Protein AF-A0A5C7WD19-F1 (afdb_monomer_lite)

Foldseek 3Di:
DQLVVQLVVVPPPHADDLQSNLVSQLRCQLVVQLVVLVVVLVVVVVVPPDPDDSVVSNCCSNVVSNVVSNVSSNVRSVVSSVCCVVPVVVDPSRDDDPPPDDD

Secondary structure (DSSP, 8-state):
-HHHHHHHHHGGGSSPPHHHHHHHHHHHHHHHHHHHHHHHHHHHHHH---SS-HHHHHHHHHHHHHHHHHHHHHHHHHHHHHHHHH-GGG-GGG---------

Sequence (103 aa):
ATAVAVAHLFRRAGTLSIRQLGCVGFVAALVGTVCAAMGFVLEYAIGGGAQVSLTAVAAYMFGTHLLIGVGEGVITALTLTAVAKARPDLIYLLRTQRRTVPA

pLDDT: mean 90.51, std 11.38, range [53.25, 98.69]

Structure (mmCIF, N/CA/C/O backbone):
data_AF-A0A5C7WD19-F1
#
_entry.id   AF-A0A5C7WD19-F1
#
loop_
_atom_site.group_PDB
_atom_site.id
_atom_site.type_symbol
_atom_site.label_atom_id
_atom_site.label_alt_id
_atom_site.label_comp_id
_atom_site.label_asym_id
_atom_site.label_entity_id
_atom_site.label_seq_id
_atom_site.pdbx_PDB_ins_code
_atom_site.Cartn_x
_atom_site.Cartn_y
_atom_site.Cartn_z
_atom_site.occupancy
_atom_site.B_iso_or_equiv
_atom_site.auth_seq_id
_atom_site.auth_comp_id
_atom_site.auth_asym_id
_atom_site.auth_atom_id
_atom_site.pdbx_PDB_model_num
ATOM 1 N N . ALA A 1 1 ? 1.544 8.691 3.770 1.00 77.38 1 ALA A N 1
ATOM 2 C CA . ALA A 1 1 ? 0.648 9.590 3.008 1.00 77.38 1 ALA A CA 1
ATOM 3 C C . ALA A 1 1 ? -0.597 8.863 2.490 1.00 77.38 1 ALA A C 1
ATOM 5 O O . ALA A 1 1 ? -1.696 9.263 2.852 1.00 77.38 1 ALA A O 1
ATOM 6 N N . THR A 1 2 ? -0.455 7.765 1.735 1.00 85.88 2 THR A N 1
ATOM 7 C CA . THR A 1 2 ? -1.581 7.040 1.109 1.00 85.88 2 THR A CA 1
ATOM 8 C C . THR A 1 2 ? -2.662 6.596 2.094 1.00 85.88 2 THR A C 1
ATOM 10 O O . THR A 1 2 ? -3.829 6.901 1.885 1.00 85.88 2 THR A O 1
ATOM 13 N N . ALA A 1 3 ? -2.289 5.973 3.219 1.00 84.25 3 ALA A N 1
ATOM 14 C CA . ALA A 1 3 ? -3.253 5.568 4.249 1.00 84.25 3 ALA A CA 1
ATOM 15 C C . ALA A 1 3 ? -4.089 6.745 4.783 1.00 84.25 3 ALA A C 1
ATOM 17 O O . ALA A 1 3 ? -5.289 6.615 5.001 1.00 84.25 3 ALA A O 1
ATO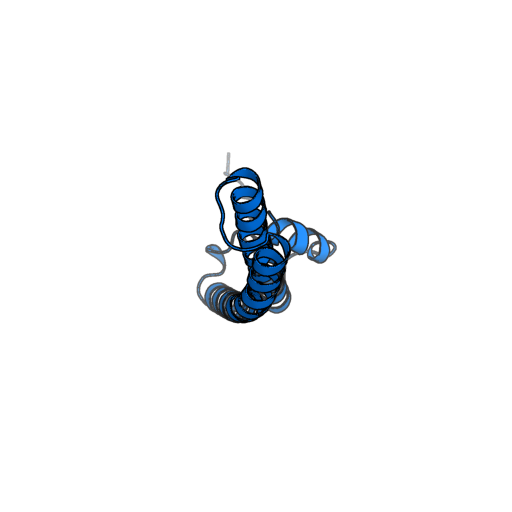M 18 N N . VAL A 1 4 ? -3.466 7.913 4.963 1.00 86.12 4 VAL A N 1
ATOM 19 C CA . VAL A 1 4 ? -4.142 9.126 5.441 1.00 86.12 4 VAL A CA 1
ATOM 20 C C . VAL A 1 4 ? -5.069 9.679 4.358 1.00 86.12 4 VAL A C 1
ATOM 22 O O . VAL A 1 4 ? -6.228 9.958 4.647 1.00 86.12 4 VAL A O 1
ATOM 25 N N . ALA A 1 5 ? -4.606 9.762 3.108 1.00 86.94 5 ALA A N 1
ATOM 26 C CA . ALA A 1 5 ? -5.418 10.207 1.975 1.00 86.94 5 ALA A CA 1
ATOM 27 C C . ALA A 1 5 ? -6.663 9.324 1.771 1.00 86.94 5 ALA A C 1
ATOM 29 O O . ALA A 1 5 ? -7.777 9.835 1.682 1.00 86.94 5 ALA A O 1
ATOM 30 N N . VAL A 1 6 ? -6.497 7.998 1.793 1.00 84.56 6 VAL A N 1
ATOM 31 C CA . VAL A 1 6 ? -7.610 7.041 1.693 1.00 84.56 6 VAL A CA 1
ATOM 32 C C . VAL A 1 6 ? -8.539 7.162 2.905 1.00 84.56 6 VAL A C 1
ATOM 34 O O . VAL A 1 6 ? -9.758 7.188 2.753 1.00 84.56 6 VAL A O 1
ATOM 37 N N . ALA A 1 7 ? -7.991 7.320 4.113 1.00 81.56 7 ALA A N 1
ATOM 38 C CA . ALA A 1 7 ? -8.795 7.555 5.308 1.00 81.56 7 ALA A CA 1
ATOM 39 C C . ALA A 1 7 ? -9.627 8.844 5.218 1.00 81.56 7 ALA A C 1
ATOM 41 O O . ALA A 1 7 ? -10.759 8.846 5.693 1.00 81.56 7 ALA A O 1
ATOM 42 N N . HIS A 1 8 ? -9.126 9.920 4.602 1.00 83.50 8 HIS A N 1
ATOM 43 C CA . HIS A 1 8 ? -9.902 11.151 4.401 1.00 83.50 8 HIS A CA 1
ATOM 44 C C . HIS A 1 8 ? -11.138 10.938 3.519 1.00 83.50 8 HIS A C 1
ATOM 46 O O . HIS A 1 8 ? -12.175 11.539 3.797 1.00 83.50 8 HIS A O 1
ATOM 52 N N . LEU A 1 9 ? -11.067 10.046 2.524 1.00 80.44 9 LEU A N 1
ATOM 53 C CA . LEU A 1 9 ? -12.226 9.679 1.701 1.00 80.44 9 LEU A CA 1
ATOM 54 C C . LEU A 1 9 ? -13.310 8.978 2.534 1.00 80.44 9 LEU A C 1
ATOM 56 O O . LEU A 1 9 ? -14.494 9.263 2.373 1.00 80.44 9 LEU A O 1
ATOM 60 N N . PHE A 1 10 ? -12.911 8.117 3.474 1.00 77.06 10 PHE A N 1
ATOM 61 C CA . PHE A 1 10 ? -13.840 7.408 4.363 1.00 77.06 10 PHE A CA 1
ATOM 62 C C . PHE A 1 10 ? -14.330 8.246 5.555 1.00 77.06 10 PHE A C 1
ATOM 64 O O . PHE A 1 10 ? -15.423 8.014 6.068 1.00 77.06 10 PHE A O 1
ATOM 71 N N . ARG A 1 11 ? -13.550 9.238 5.997 1.00 69.19 11 ARG A N 1
ATOM 72 C CA . ARG A 1 11 ? -13.814 10.056 7.195 1.00 69.19 11 ARG A CA 1
ATOM 73 C C . ARG A 1 11 ? -14.858 11.155 7.015 1.00 69.19 11 ARG A C 1
ATOM 75 O O . ARG A 1 11 ? -15.114 11.876 7.976 1.00 69.19 11 ARG A O 1
ATOM 82 N N . ARG A 1 12 ? -15.528 11.260 5.861 1.00 65.12 12 ARG A N 1
ATOM 83 C CA . ARG A 1 12 ? -16.673 12.179 5.700 1.00 65.12 12 ARG A CA 1
ATOM 84 C C . ARG A 1 12 ? -17.805 11.942 6.723 1.00 65.12 12 ARG A C 1
ATOM 86 O O . ARG A 1 12 ? -18.648 12.817 6.856 1.00 65.12 12 ARG A O 1
ATOM 93 N N . ALA A 1 13 ? -17.806 10.823 7.464 1.00 53.25 13 ALA A N 1
ATOM 94 C CA . ALA A 1 13 ? -18.859 10.461 8.420 1.00 53.25 13 ALA A CA 1
ATOM 95 C C . ALA A 1 13 ? -18.404 10.106 9.864 1.00 53.25 13 ALA A C 1
ATOM 97 O O . ALA A 1 13 ? -19.226 9.610 10.629 1.00 53.25 13 ALA A O 1
ATOM 98 N N . GLY A 1 14 ? -17.147 10.343 10.279 1.00 69.00 14 GLY A N 1
ATOM 99 C CA . GLY A 1 14 ? -16.707 10.109 11.674 1.00 69.00 14 GLY A CA 1
ATOM 100 C C . GLY A 1 14 ? -15.520 9.147 11.852 1.00 69.00 14 GLY A C 1
ATOM 101 O O . GLY A 1 14 ? -14.564 9.183 11.075 1.00 69.00 14 GLY A O 1
ATOM 102 N N . THR A 1 15 ? -15.530 8.336 12.920 1.00 79.06 15 THR A N 1
ATOM 103 C CA . THR A 1 15 ? -14.460 7.366 13.232 1.00 79.06 15 THR A CA 1
ATOM 104 C C . THR A 1 15 ? -14.456 6.203 12.235 1.00 79.06 15 THR A C 1
ATOM 106 O O . THR A 1 15 ? -15.499 5.776 11.745 1.00 79.06 15 THR A O 1
ATOM 109 N N . LEU A 1 16 ? -13.270 5.684 11.900 1.00 85.50 16 LEU A N 1
ATOM 110 C CA . LEU A 1 16 ? -13.158 4.549 10.980 1.00 85.50 16 LEU A CA 1
ATOM 111 C C . LEU A 1 16 ? -13.596 3.257 11.675 1.00 85.50 16 LEU A C 1
ATOM 113 O O . LEU A 1 16 ? -13.080 2.915 12.739 1.00 85.50 16 LEU A O 1
ATOM 117 N N . SER A 1 17 ? -14.481 2.493 11.036 1.00 90.56 17 SER A N 1
ATOM 118 C CA . SER A 1 17 ? -14.745 1.109 11.437 1.00 90.56 17 SER A CA 1
ATOM 119 C C . SER A 1 17 ? -13.528 0.213 11.172 1.00 90.56 17 SER A C 1
ATOM 121 O O . SER A 1 17 ? -12.707 0.492 10.296 1.00 90.56 17 SER A O 1
ATOM 123 N N . ILE A 1 18 ? -13.438 -0.925 11.870 1.00 92.19 18 ILE A N 1
ATOM 124 C CA . ILE A 1 18 ? -12.357 -1.914 11.683 1.00 92.19 18 ILE A CA 1
ATOM 125 C C . ILE A 1 18 ? -12.274 -2.390 10.220 1.00 92.19 18 ILE A C 1
ATOM 127 O O . ILE A 1 18 ? -11.182 -2.559 9.683 1.00 92.19 18 ILE A O 1
ATOM 131 N N . ARG A 1 19 ? -13.422 -2.552 9.546 1.00 93.06 19 ARG A N 1
ATOM 132 C CA . ARG A 1 19 ? -13.478 -2.935 8.124 1.00 93.06 19 ARG A CA 1
ATOM 133 C C . ARG A 1 19 ? -12.874 -1.857 7.224 1.00 93.06 19 ARG A C 1
ATOM 135 O O . ARG A 1 19 ? -12.075 -2.171 6.346 1.00 93.06 19 ARG A O 1
ATOM 142 N N . GLN A 1 20 ? -13.229 -0.593 7.461 1.00 93.19 20 GLN A N 1
ATOM 143 C CA . GLN A 1 20 ? -12.660 0.535 6.719 1.00 93.19 20 GLN A CA 1
ATOM 144 C C . GLN A 1 20 ? -11.161 0.669 6.981 1.00 93.19 20 GLN A C 1
ATOM 146 O O . GLN A 1 20 ? -10.409 0.919 6.048 1.00 93.19 20 GLN A O 1
ATOM 151 N N . LEU A 1 21 ? -10.708 0.443 8.215 1.00 94.69 21 LEU A N 1
ATOM 152 C CA . LEU A 1 21 ? -9.288 0.458 8.551 1.00 94.69 21 LEU A CA 1
ATOM 153 C C . LEU A 1 21 ? -8.504 -0.634 7.808 1.00 94.69 21 LEU A C 1
ATOM 155 O O . LEU A 1 21 ? -7.434 -0.351 7.275 1.00 94.69 21 LEU A O 1
ATOM 159 N N . GLY A 1 22 ? -9.049 -1.851 7.729 1.00 96.50 22 GLY A N 1
ATOM 160 C CA . GLY A 1 22 ? -8.460 -2.926 6.929 1.00 96.50 22 GLY A CA 1
ATOM 161 C C . GLY A 1 22 ? -8.344 -2.543 5.450 1.00 96.50 22 GLY A C 1
ATOM 162 O O . GLY A 1 22 ? -7.279 -2.699 4.862 1.00 96.50 22 GLY A O 1
ATOM 163 N N . CYS A 1 23 ? -9.398 -1.958 4.870 1.00 96.25 23 CYS A N 1
ATOM 164 C CA . CYS A 1 23 ? -9.388 -1.471 3.487 1.00 96.25 23 CYS A CA 1
ATOM 165 C C . CYS A 1 23 ? -8.356 -0.349 3.268 1.00 96.25 23 CYS A C 1
ATOM 167 O O . CYS A 1 23 ? -7.588 -0.399 2.309 1.00 96.25 23 CYS A O 1
ATOM 169 N N . VAL A 1 24 ? -8.280 0.621 4.186 1.00 95.69 24 VAL A N 1
ATOM 170 C CA . VAL A 1 24 ? -7.263 1.686 4.168 1.00 95.69 24 VAL A CA 1
ATOM 171 C C . VAL A 1 24 ? -5.855 1.088 4.173 1.00 95.69 24 VAL A C 1
ATOM 173 O O . VAL A 1 24 ? -5.016 1.510 3.381 1.00 95.69 24 VAL A O 1
ATOM 176 N N . GLY A 1 25 ? -5.603 0.103 5.041 1.00 97.44 25 GLY A N 1
ATOM 177 C CA . GLY A 1 25 ? -4.324 -0.601 5.118 1.00 97.44 25 GLY A CA 1
ATOM 178 C C . GLY A 1 25 ? -3.967 -1.332 3.833 1.00 97.44 25 GLY A C 1
ATOM 179 O O . GLY A 1 25 ? -2.870 -1.146 3.317 1.00 97.44 25 GLY A O 1
ATOM 180 N N . PHE A 1 26 ? -4.915 -2.101 3.292 1.00 98.38 26 PHE A N 1
ATOM 181 C CA . PHE A 1 26 ? -4.743 -2.836 2.041 1.00 98.38 26 PHE A CA 1
ATOM 182 C C . PHE A 1 26 ? -4.327 -1.908 0.895 1.00 98.38 26 PHE A C 1
ATOM 184 O O . PHE A 1 26 ? -3.303 -2.127 0.250 1.00 98.38 26 PHE A O 1
ATOM 191 N N . VAL A 1 27 ? -5.093 -0.835 0.674 1.00 97.75 27 VAL A N 1
ATOM 192 C CA . VAL A 1 27 ? -4.830 0.118 -0.414 1.00 97.75 27 VAL A CA 1
ATOM 193 C C . VAL A 1 27 ? -3.503 0.840 -0.191 1.00 97.75 27 VAL A C 1
ATOM 195 O O . VAL A 1 27 ? -2.747 1.043 -1.139 1.00 97.75 27 VAL A O 1
ATOM 198 N N . ALA A 1 28 ? -3.193 1.215 1.052 1.00 97.25 28 ALA A N 1
ATOM 199 C CA . ALA A 1 28 ? -1.941 1.888 1.369 1.00 97.25 28 ALA A CA 1
ATOM 200 C C . ALA A 1 28 ? -0.713 1.011 1.089 1.00 97.25 28 ALA A C 1
ATOM 202 O O . ALA A 1 28 ? 0.254 1.522 0.527 1.00 97.25 28 ALA A O 1
ATOM 203 N N . ALA A 1 29 ? -0.763 -0.273 1.452 1.00 98.19 29 ALA A N 1
ATOM 204 C CA . ALA A 1 29 ? 0.310 -1.226 1.186 1.00 98.19 29 ALA A CA 1
ATOM 205 C C . ALA A 1 29 ? 0.466 -1.485 -0.317 1.00 98.19 29 ALA A C 1
ATOM 207 O O . ALA A 1 29 ? 1.557 -1.298 -0.844 1.00 98.19 29 ALA A O 1
ATOM 208 N N . LEU A 1 30 ? -0.625 -1.792 -1.029 1.00 98.31 30 LEU A N 1
ATOM 209 C CA . LEU A 1 30 ? -0.594 -2.047 -2.473 1.00 98.31 30 LEU A CA 1
ATOM 210 C C . LEU A 1 30 ? 0.020 -0.876 -3.254 1.00 98.31 30 LEU A C 1
ATOM 212 O O . LEU A 1 30 ? 0.951 -1.057 -4.038 1.00 98.31 30 LEU A O 1
ATOM 216 N N . VAL A 1 31 ? -0.482 0.337 -3.015 1.00 97.94 31 VAL A N 1
ATOM 217 C CA . VAL A 1 31 ? 0.020 1.546 -3.680 1.00 97.94 31 VAL A CA 1
ATOM 218 C C . VAL A 1 31 ? 1.460 1.830 -3.261 1.0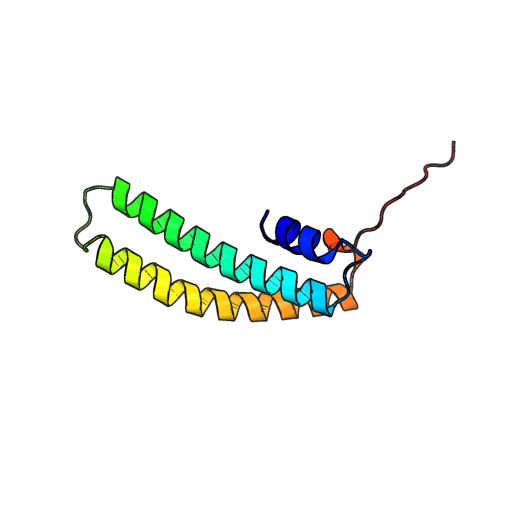0 97.94 31 VAL A C 1
ATOM 220 O O . VAL A 1 31 ? 2.271 2.180 -4.109 1.00 97.94 31 VAL A O 1
ATOM 223 N N . GLY A 1 32 ? 1.798 1.660 -1.978 1.00 97.88 32 GLY A N 1
ATOM 224 C CA . GLY A 1 32 ? 3.159 1.851 -1.479 1.00 97.88 32 GLY A CA 1
ATOM 225 C C . GLY A 1 32 ? 4.169 0.941 -2.178 1.00 97.88 32 GLY A C 1
ATOM 226 O O . GLY A 1 32 ? 5.191 1.428 -2.656 1.00 97.88 32 GLY A O 1
ATOM 227 N N . THR A 1 33 ? 3.849 -0.346 -2.308 1.00 98.38 33 THR A N 1
ATOM 228 C CA . THR A 1 33 ? 4.698 -1.341 -2.976 1.00 98.38 33 THR A CA 1
ATOM 229 C C . THR A 1 33 ? 4.897 -1.013 -4.454 1.00 98.38 33 THR A C 1
ATOM 231 O O . THR A 1 33 ? 6.031 -1.005 -4.931 1.00 98.38 33 THR A O 1
ATOM 234 N N . VAL A 1 34 ? 3.825 -0.673 -5.179 1.00 98.31 34 VAL A N 1
ATOM 235 C CA . VAL A 1 34 ? 3.925 -0.292 -6.598 1.00 98.31 34 VAL A CA 1
ATOM 236 C C . VAL A 1 34 ? 4.708 1.013 -6.765 1.00 98.31 34 VAL A C 1
ATOM 238 O O . VAL A 1 34 ? 5.574 1.095 -7.631 1.00 98.31 34 VAL A O 1
ATOM 241 N N . CYS A 1 35 ? 4.465 2.023 -5.926 1.00 98.25 35 CYS A N 1
ATOM 242 C CA . CYS A 1 35 ? 5.215 3.278 -5.967 1.00 98.25 35 CYS A CA 1
ATOM 243 C C . CYS A 1 35 ? 6.710 3.066 -5.700 1.00 98.25 35 CYS A C 1
ATOM 245 O O . CYS A 1 35 ? 7.524 3.652 -6.407 1.00 98.25 35 CYS A O 1
ATOM 247 N N . ALA A 1 36 ? 7.077 2.222 -4.731 1.00 98.19 36 ALA A N 1
ATOM 248 C CA . ALA A 1 36 ? 8.475 1.891 -4.458 1.00 98.19 36 ALA A CA 1
ATOM 249 C C . ALA A 1 36 ? 9.133 1.194 -5.660 1.00 98.19 36 ALA A C 1
ATOM 251 O O . ALA A 1 36 ? 10.211 1.598 -6.093 1.00 98.19 36 ALA A O 1
ATOM 252 N N . ALA A 1 37 ? 8.449 0.216 -6.260 1.00 98.50 37 ALA A N 1
ATOM 253 C CA . ALA A 1 37 ? 8.934 -0.475 -7.452 1.00 98.50 37 ALA A CA 1
ATOM 254 C C . ALA A 1 37 ? 9.120 0.477 -8.644 1.00 98.50 37 ALA A C 1
ATOM 256 O O . ALA A 1 37 ? 10.102 0.382 -9.375 1.00 98.50 37 ALA A O 1
ATOM 257 N N . MET A 1 38 ? 8.196 1.419 -8.848 1.00 98.38 38 MET A N 1
ATOM 258 C CA . MET A 1 38 ? 8.320 2.405 -9.926 1.00 98.38 38 MET A CA 1
ATOM 259 C C . MET A 1 38 ? 9.379 3.469 -9.622 1.00 98.38 38 MET A C 1
ATOM 261 O O . MET A 1 38 ? 10.030 3.940 -10.549 1.00 98.38 38 MET A O 1
ATOM 265 N N . GLY A 1 39 ? 9.621 3.791 -8.348 1.00 98.19 39 GLY A N 1
ATOM 266 C CA . GLY A 1 39 ? 10.780 4.580 -7.922 1.00 98.19 39 GLY A CA 1
ATOM 267 C C . GLY A 1 39 ? 12.094 3.922 -8.345 1.00 98.19 39 GLY A C 1
ATOM 268 O O . GLY A 1 39 ? 12.912 4.562 -9.001 1.00 98.19 39 GLY A O 1
ATOM 269 N N . PHE A 1 40 ? 12.231 2.614 -8.108 1.00 97.62 40 PHE A N 1
ATOM 270 C CA . PHE A 1 40 ? 13.370 1.839 -8.607 1.00 97.62 40 PHE A CA 1
ATOM 271 C C . PHE A 1 40 ? 13.496 1.893 -10.140 1.00 97.62 40 PHE A C 1
ATOM 273 O O . PHE A 1 40 ? 14.594 2.057 -10.660 1.00 97.62 40 PHE A O 1
ATOM 280 N N . VAL A 1 41 ? 12.390 1.803 -10.889 1.00 97.75 41 VAL A N 1
ATOM 281 C CA . VAL A 1 41 ? 12.424 1.918 -12.362 1.00 97.75 41 VAL A CA 1
ATOM 282 C C . VAL A 1 41 ? 12.934 3.293 -12.814 1.00 97.75 41 VAL A C 1
ATOM 284 O O . VAL A 1 41 ? 13.671 3.375 -13.798 1.00 97.75 41 VAL A O 1
ATOM 287 N N . LEU A 1 42 ? 12.582 4.369 -12.104 1.00 97.56 42 LEU A N 1
ATOM 288 C CA . LEU A 1 42 ? 13.101 5.711 -12.388 1.00 97.56 42 LEU A CA 1
ATOM 289 C C . LEU A 1 42 ? 14.608 5.795 -12.122 1.00 97.56 42 LEU A C 1
ATOM 291 O O . LEU A 1 42 ? 15.349 6.293 -12.968 1.00 97.56 42 LEU A O 1
ATOM 295 N N . GLU A 1 43 ? 15.071 5.265 -10.991 1.00 96.94 43 GLU A N 1
ATOM 296 C CA . GLU A 1 43 ? 16.500 5.184 -10.661 1.00 96.94 43 GLU A CA 1
ATOM 297 C C . GLU A 1 43 ? 17.272 4.362 -11.707 1.00 96.94 43 GLU A C 1
ATOM 299 O O . GLU A 1 43 ? 18.328 4.785 -12.181 1.00 96.94 43 GLU A O 1
ATOM 304 N N . TYR A 1 44 ? 16.704 3.232 -12.140 1.00 95.44 44 TYR A N 1
ATOM 305 C CA . TYR A 1 44 ? 17.252 2.382 -13.197 1.00 95.44 44 TYR A CA 1
ATOM 306 C C . TYR A 1 44 ? 17.405 3.134 -14.526 1.00 95.44 44 TYR A C 1
ATOM 308 O O . TYR A 1 44 ? 18.433 3.008 -15.193 1.00 95.44 44 TYR A O 1
ATOM 316 N N . ALA A 1 45 ? 16.410 3.943 -14.902 1.00 94.75 45 ALA A N 1
ATOM 317 C CA . ALA A 1 45 ? 16.457 4.752 -16.118 1.00 94.75 45 ALA A CA 1
ATOM 318 C C . ALA A 1 45 ? 17.564 5.819 -16.069 1.00 94.75 45 ALA A C 1
ATOM 320 O O . ALA A 1 45 ? 18.221 6.068 -17.079 1.00 94.75 45 ALA A O 1
ATOM 321 N N . ILE A 1 46 ? 17.793 6.423 -14.898 1.00 96.56 46 ILE A N 1
ATOM 322 C CA . ILE A 1 46 ? 18.839 7.436 -14.689 1.00 96.56 46 ILE A CA 1
ATOM 323 C C . ILE A 1 46 ? 20.240 6.810 -14.746 1.00 96.56 46 ILE A C 1
ATOM 325 O O . ILE A 1 46 ? 21.175 7.446 -15.227 1.00 96.56 46 ILE A O 1
ATOM 329 N N . GLY A 1 47 ? 20.394 5.563 -14.289 1.00 93.56 47 GLY A N 1
ATOM 330 C CA . GLY A 1 47 ? 21.694 4.899 -14.169 1.00 93.56 47 GLY A CA 1
ATOM 331 C C . GLY A 1 47 ? 22.479 4.730 -15.478 1.00 93.56 47 GLY A C 1
ATOM 332 O O . GLY A 1 47 ? 23.701 4.618 -15.430 1.00 93.56 47 GLY A O 1
ATOM 333 N N . GLY A 1 48 ? 21.821 4.704 -16.644 1.00 81.44 48 GLY A N 1
ATOM 334 C CA . GLY A 1 48 ? 22.447 4.782 -17.978 1.00 81.44 48 GLY A CA 1
ATOM 335 C C . GLY A 1 48 ? 23.353 3.615 -18.423 1.00 81.44 48 GLY A C 1
ATOM 336 O O . GLY A 1 48 ? 23.619 3.489 -19.614 1.00 81.44 48 GLY A O 1
ATOM 337 N N . GLY A 1 49 ? 23.812 2.748 -17.514 1.00 84.94 49 GLY A N 1
ATOM 338 C CA . GLY A 1 49 ? 24.748 1.641 -17.790 1.00 84.94 49 GLY A CA 1
ATOM 339 C C . GLY A 1 49 ? 24.120 0.244 -17.828 1.00 84.94 49 GLY A C 1
ATOM 340 O O . GLY A 1 49 ? 24.826 -0.762 -17.733 1.00 84.94 49 GLY A O 1
ATOM 341 N N . ALA A 1 50 ? 22.794 0.159 -17.887 1.00 83.19 50 ALA A N 1
ATOM 342 C CA . ALA A 1 50 ? 22.087 -1.086 -17.641 1.00 83.19 50 ALA A CA 1
ATOM 343 C C . ALA A 1 50 ? 21.908 -1.946 -18.905 1.00 83.19 50 ALA A C 1
ATOM 345 O O . ALA A 1 50 ? 21.615 -1.443 -19.985 1.00 83.19 50 ALA A O 1
ATOM 346 N N . GLN A 1 51 ? 22.074 -3.263 -18.754 1.00 89.19 51 GLN A N 1
ATOM 347 C CA . GLN A 1 51 ? 22.066 -4.222 -19.871 1.00 89.19 51 GLN A CA 1
ATOM 348 C C . GLN A 1 51 ? 20.653 -4.651 -20.298 1.00 89.19 51 GLN A C 1
ATOM 350 O O . GLN A 1 51 ? 20.449 -5.105 -21.421 1.00 89.19 51 GLN A O 1
ATOM 355 N N . VAL A 1 52 ? 19.669 -4.533 -19.402 1.00 94.06 52 VAL A N 1
ATOM 356 C CA . VAL A 1 52 ? 18.278 -4.920 -19.672 1.00 94.06 52 VAL A CA 1
ATOM 357 C C . VAL A 1 52 ? 17.495 -3.697 -20.148 1.00 94.06 52 VAL A C 1
ATOM 359 O O . VAL A 1 52 ? 17.672 -2.592 -19.634 1.00 94.06 52 VAL A O 1
ATOM 362 N N . SER A 1 53 ? 16.606 -3.865 -21.127 1.00 95.25 53 SER A N 1
ATOM 363 C CA . SER A 1 53 ? 15.811 -2.738 -21.619 1.00 95.25 53 SER A CA 1
ATOM 364 C C . SER A 1 53 ? 14.897 -2.173 -20.526 1.00 95.25 53 SER A C 1
ATOM 366 O O . SER A 1 53 ? 14.315 -2.915 -19.729 1.00 95.25 53 SER A O 1
ATOM 368 N N . LEU A 1 54 ? 14.733 -0.846 -20.514 1.00 95.94 54 LEU A N 1
ATOM 369 C CA . LEU A 1 54 ? 13.877 -0.155 -19.545 1.00 95.94 54 LEU A CA 1
ATOM 370 C C . LEU A 1 54 ? 12.447 -0.710 -19.553 1.00 95.94 54 LEU A C 1
ATOM 372 O O . LEU A 1 54 ? 11.867 -0.930 -18.496 1.00 95.94 54 LEU A O 1
ATOM 376 N N . THR A 1 55 ? 11.894 -0.989 -20.735 1.00 96.50 55 THR A N 1
ATOM 377 C CA . THR A 1 55 ? 10.547 -1.554 -20.878 1.00 96.50 55 THR A CA 1
ATOM 378 C C . THR A 1 55 ? 10.427 -2.932 -20.231 1.00 96.50 55 THR A C 1
ATOM 380 O O . THR A 1 55 ? 9.435 -3.192 -19.554 1.00 96.50 55 THR A O 1
ATOM 383 N N . ALA A 1 56 ? 11.428 -3.806 -20.396 1.00 96.81 56 ALA A N 1
ATOM 384 C CA . ALA A 1 56 ? 11.408 -5.133 -19.785 1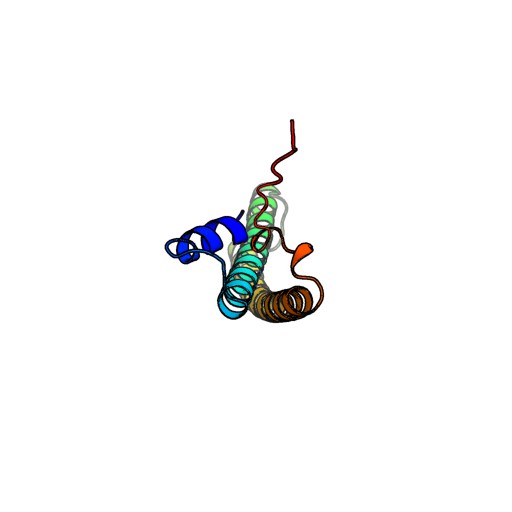.00 96.81 56 ALA A CA 1
ATOM 385 C C . ALA A 1 56 ? 11.476 -5.042 -18.255 1.00 96.81 56 ALA A C 1
ATOM 387 O O . ALA A 1 56 ? 10.689 -5.694 -17.567 1.00 96.81 56 ALA A O 1
ATOM 388 N N . VAL A 1 57 ? 12.355 -4.185 -17.722 1.00 97.25 57 VAL A N 1
ATOM 389 C CA . VAL A 1 57 ? 12.451 -3.946 -16.275 1.00 97.25 57 VAL A CA 1
ATOM 390 C C . VAL A 1 57 ? 11.164 -3.335 -15.734 1.00 97.25 57 VAL A C 1
ATOM 392 O O . VAL A 1 57 ? 10.650 -3.822 -14.734 1.00 97.25 57 VAL A O 1
ATOM 395 N N . ALA A 1 58 ? 10.596 -2.331 -16.404 1.00 97.69 58 ALA A N 1
ATOM 396 C CA . ALA A 1 58 ? 9.351 -1.694 -15.985 1.00 97.69 58 ALA A CA 1
ATOM 397 C C . ALA A 1 58 ? 8.178 -2.685 -15.959 1.00 97.69 58 ALA A C 1
ATOM 399 O O . ALA A 1 58 ? 7.454 -2.742 -14.967 1.00 97.69 58 ALA A O 1
ATOM 400 N N . ALA A 1 59 ? 8.022 -3.502 -17.006 1.00 98.19 59 ALA A N 1
ATOM 401 C CA . ALA A 1 59 ? 6.974 -4.518 -17.075 1.00 98.19 59 ALA A CA 1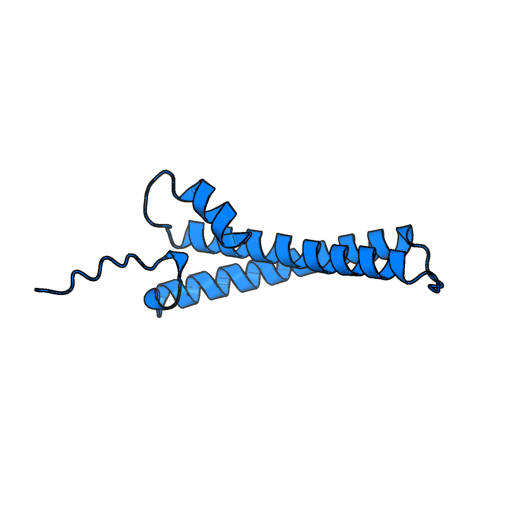
ATOM 402 C C . ALA A 1 59 ? 7.134 -5.575 -15.973 1.00 98.19 59 ALA A C 1
ATOM 404 O O . ALA A 1 59 ? 6.168 -5.897 -15.278 1.00 98.19 59 ALA A O 1
ATOM 405 N N . TYR A 1 60 ? 8.358 -6.074 -15.776 1.00 98.12 60 TYR A N 1
ATOM 406 C CA . TYR A 1 60 ? 8.651 -7.061 -14.743 1.00 98.12 60 TYR A CA 1
ATOM 407 C C . TYR A 1 60 ? 8.438 -6.488 -13.338 1.00 98.12 60 TYR A C 1
ATOM 409 O O . TYR A 1 60 ? 7.726 -7.091 -12.536 1.00 98.12 60 TYR A O 1
ATOM 417 N N . MET A 1 61 ? 8.992 -5.308 -13.045 1.00 98.38 61 MET A N 1
ATOM 418 C CA . MET A 1 61 ? 8.851 -4.637 -11.752 1.00 98.38 61 MET A CA 1
ATOM 419 C C . MET A 1 61 ? 7.388 -4.326 -11.452 1.00 98.38 61 MET A C 1
ATOM 421 O O . MET A 1 61 ? 6.906 -4.705 -10.391 1.00 98.38 61 MET A O 1
ATOM 425 N N . PHE A 1 62 ? 6.650 -3.725 -12.387 1.00 98.44 62 PHE A N 1
ATOM 426 C CA . PHE A 1 62 ? 5.236 -3.417 -12.181 1.00 98.44 62 PHE A CA 1
ATOM 427 C C . PHE A 1 62 ? 4.406 -4.686 -11.963 1.00 98.44 62 PHE A C 1
ATOM 429 O O . PHE A 1 62 ? 3.678 -4.777 -10.978 1.00 98.44 62 PHE A O 1
ATOM 436 N N . GLY A 1 63 ? 4.541 -5.684 -12.843 1.00 98.19 63 GLY A N 1
ATOM 437 C CA . GLY A 1 63 ? 3.740 -6.907 -12.782 1.00 98.19 63 GLY A CA 1
ATOM 438 C C . GLY A 1 63 ? 3.984 -7.712 -11.506 1.00 98.19 63 GLY A C 1
ATOM 439 O O . GLY A 1 63 ? 3.037 -8.068 -10.803 1.00 98.19 63 GLY A O 1
ATOM 440 N N . THR A 1 64 ? 5.251 -7.953 -11.165 1.00 98.50 64 THR A N 1
ATOM 441 C CA . THR A 1 64 ? 5.607 -8.701 -9.948 1.00 98.50 64 THR A CA 1
ATOM 442 C C . THR A 1 64 ? 5.204 -7.954 -8.681 1.00 98.50 64 THR A C 1
ATOM 444 O O . THR A 1 64 ? 4.606 -8.550 -7.785 1.00 98.50 64 THR A O 1
ATOM 447 N N . HIS A 1 65 ? 5.455 -6.645 -8.610 1.00 98.50 65 HIS A N 1
ATOM 448 C CA . HIS A 1 65 ? 5.183 -5.866 -7.403 1.00 98.50 65 HIS A CA 1
ATOM 449 C C . HIS A 1 65 ? 3.704 -5.543 -7.221 1.00 98.50 65 HIS A C 1
ATOM 451 O O . HIS A 1 65 ? 3.276 -5.309 -6.093 1.00 98.50 65 HIS A O 1
ATOM 457 N N . LEU A 1 66 ? 2.901 -5.600 -8.285 1.00 98.56 66 LEU A N 1
ATOM 458 C CA . LEU A 1 66 ? 1.449 -5.581 -8.158 1.00 98.56 66 LEU A CA 1
ATOM 459 C C . LEU A 1 66 ? 0.954 -6.833 -7.419 1.00 98.56 66 LEU A C 1
ATOM 461 O O . LEU A 1 66 ? 0.183 -6.711 -6.470 1.00 98.56 66 LEU A O 1
ATOM 465 N N . LEU A 1 67 ? 1.438 -8.023 -7.797 1.00 98.50 67 LEU A N 1
ATOM 466 C CA . LEU A 1 67 ? 1.076 -9.280 -7.129 1.00 98.50 67 LEU A CA 1
ATOM 467 C C . LEU A 1 67 ? 1.580 -9.320 -5.678 1.00 98.50 67 LEU A C 1
ATOM 469 O O . LEU A 1 67 ? 0.817 -9.653 -4.770 1.00 98.50 67 LEU A O 1
ATOM 473 N N . ILE A 1 68 ? 2.835 -8.922 -5.451 1.00 98.50 68 ILE A N 1
ATOM 474 C CA . ILE A 1 68 ? 3.409 -8.796 -4.102 1.00 98.50 68 ILE A CA 1
ATOM 475 C C . ILE A 1 68 ? 2.596 -7.792 -3.278 1.00 98.50 68 ILE A C 1
ATOM 477 O O . ILE A 1 68 ? 2.218 -8.087 -2.149 1.00 98.50 68 ILE A O 1
ATOM 481 N N . GLY A 1 69 ? 2.260 -6.635 -3.853 1.00 98.44 69 GLY A N 1
ATOM 482 C CA . GLY A 1 69 ? 1.477 -5.595 -3.192 1.00 98.44 69 GLY A CA 1
ATOM 483 C C . GLY A 1 69 ? 0.080 -6.058 -2.780 1.00 98.44 69 GLY A C 1
ATOM 484 O O . GLY A 1 69 ? -0.418 -5.621 -1.745 1.00 98.44 69 GLY A O 1
ATOM 485 N N . VAL A 1 70 ? -0.547 -6.974 -3.528 1.00 98.69 70 VAL A N 1
ATOM 486 C CA . VAL A 1 70 ? -1.810 -7.607 -3.111 1.00 98.69 70 VAL A CA 1
ATOM 487 C C . VAL A 1 70 ? -1.589 -8.485 -1.878 1.00 98.69 70 VAL A C 1
ATOM 489 O O . VAL A 1 70 ? -2.346 -8.367 -0.914 1.00 98.69 70 VAL A O 1
ATOM 492 N N . GLY A 1 71 ? -0.549 -9.325 -1.879 1.00 98.56 71 GLY A N 1
ATOM 493 C CA . GLY A 1 71 ? -0.197 -10.167 -0.730 1.00 98.56 71 GLY A CA 1
ATOM 494 C C . GLY A 1 71 ? 0.096 -9.345 0.528 1.00 98.56 71 GLY A C 1
ATOM 495 O O . GLY A 1 71 ? -0.534 -9.547 1.568 1.00 98.56 71 GLY A O 1
ATOM 496 N N . GLU A 1 72 ? 0.970 -8.348 0.404 1.00 98.38 72 GLU A N 1
ATOM 497 C CA . GLU A 1 72 ? 1.294 -7.393 1.471 1.00 98.38 72 GLU A CA 1
ATOM 498 C C . GLU A 1 72 ? 0.069 -6.596 1.924 1.00 98.38 72 GLU A C 1
ATOM 500 O O . GLU A 1 72 ? -0.116 -6.345 3.116 1.00 98.38 72 GLU A O 1
ATOM 505 N N . GLY A 1 73 ? -0.819 -6.240 0.994 1.00 98.50 73 GLY A N 1
ATOM 506 C CA . GLY A 1 73 ? -2.093 -5.601 1.296 1.00 98.50 73 GLY A CA 1
ATOM 507 C C . GLY A 1 73 ? -2.973 -6.455 2.202 1.00 98.50 73 GLY A C 1
ATOM 508 O O . GLY A 1 73 ? -3.514 -5.942 3.186 1.00 98.50 73 GLY A O 1
ATOM 509 N N . VAL A 1 74 ? -3.105 -7.753 1.910 1.00 98.69 74 VAL A N 1
ATOM 510 C CA . VAL A 1 74 ? -3.875 -8.687 2.749 1.00 98.69 74 VAL A CA 1
ATOM 511 C C . VAL A 1 74 ? -3.236 -8.812 4.129 1.00 98.69 74 VAL A C 1
ATOM 513 O O . VAL A 1 74 ? -3.933 -8.648 5.133 1.00 98.69 74 VAL A O 1
ATOM 516 N N . ILE A 1 75 ? -1.920 -9.036 4.194 1.00 98.50 75 ILE A N 1
ATOM 517 C CA . ILE A 1 75 ? -1.179 -9.149 5.461 1.00 98.50 75 ILE A CA 1
ATOM 518 C C . ILE A 1 75 ? -1.350 -7.872 6.292 1.00 98.50 75 ILE A C 1
ATOM 520 O O . ILE A 1 75 ? -1.683 -7.936 7.476 1.00 98.50 75 ILE A O 1
ATOM 524 N N . THR A 1 76 ? -1.208 -6.703 5.669 1.00 98.12 76 THR A N 1
ATOM 525 C CA . THR A 1 76 ? -1.366 -5.399 6.323 1.00 98.12 76 THR A CA 1
ATOM 526 C C . THR A 1 76 ? -2.780 -5.213 6.861 1.00 98.12 76 THR A C 1
ATOM 528 O O . THR A 1 76 ? -2.954 -4.805 8.011 1.00 98.12 76 THR A O 1
ATOM 531 N N . ALA A 1 77 ? -3.806 -5.532 6.070 1.00 98.25 77 ALA A N 1
ATOM 532 C CA . ALA A 1 77 ? -5.193 -5.435 6.510 1.00 98.25 77 ALA A CA 1
ATOM 533 C C . ALA A 1 77 ? -5.462 -6.342 7.718 1.00 98.25 77 ALA A C 1
ATOM 535 O O . ALA A 1 77 ? -6.027 -5.887 8.716 1.00 98.25 77 ALA A O 1
ATOM 536 N N . LEU A 1 78 ? -5.013 -7.599 7.666 1.00 98.50 78 LEU A N 1
ATOM 537 C CA . LEU A 1 78 ? -5.161 -8.548 8.769 1.00 98.50 78 LEU A CA 1
ATOM 538 C C . LEU A 1 78 ? -4.453 -8.043 10.029 1.00 98.50 78 LEU A C 1
ATOM 540 O O . LEU A 1 78 ? -5.096 -7.939 11.075 1.00 98.50 78 LEU A O 1
ATOM 544 N N . THR A 1 79 ? -3.193 -7.624 9.918 1.00 98.06 79 THR A N 1
ATOM 545 C CA . THR A 1 79 ? -2.422 -7.063 11.036 1.00 98.06 79 THR A CA 1
ATOM 546 C C . THR A 1 79 ? -3.116 -5.850 11.645 1.00 98.06 79 THR A C 1
ATOM 548 O O . THR A 1 79 ? -3.305 -5.801 12.859 1.00 98.06 79 THR A O 1
ATOM 551 N N . LEU A 1 80 ? -3.575 -4.892 10.834 1.00 97.38 80 LEU A N 1
ATOM 552 C CA . LEU A 1 80 ? -4.279 -3.715 11.348 1.00 97.38 80 LEU A CA 1
ATOM 553 C C . LEU A 1 80 ? -5.589 -4.081 12.041 1.00 97.38 80 LEU A C 1
ATOM 555 O O . LEU A 1 80 ? -5.889 -3.515 13.089 1.00 97.38 80 LEU A O 1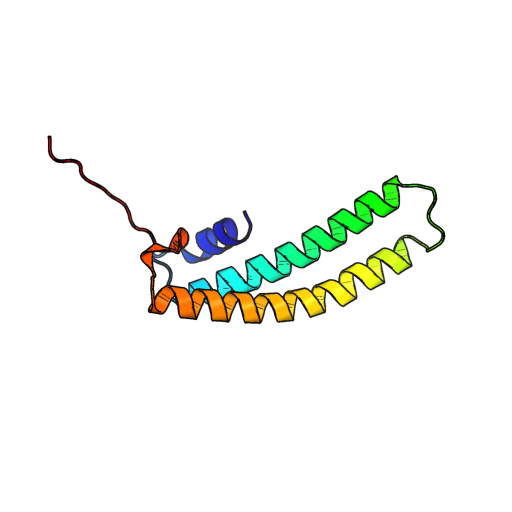
ATOM 559 N N . THR A 1 81 ? -6.371 -5.017 11.498 1.00 97.00 81 THR A N 1
ATOM 560 C CA . THR A 1 81 ? -7.616 -5.446 12.155 1.00 97.00 81 THR A CA 1
ATOM 561 C C . THR A 1 81 ? -7.358 -6.196 13.462 1.00 97.00 81 THR A C 1
ATOM 563 O O . THR A 1 81 ? -8.100 -5.992 14.424 1.00 97.00 81 THR A O 1
ATOM 566 N N . ALA A 1 82 ? -6.302 -7.010 13.535 1.00 97.88 82 ALA A N 1
ATOM 567 C CA . ALA A 1 82 ? -5.889 -7.698 14.755 1.00 97.88 82 ALA A CA 1
ATOM 568 C C . ALA A 1 82 ? -5.411 -6.702 15.823 1.00 97.88 82 ALA A C 1
ATOM 570 O O . ALA A 1 82 ? -5.906 -6.715 16.952 1.00 97.88 82 ALA A O 1
ATOM 571 N N . VAL A 1 83 ? -4.528 -5.771 15.449 1.00 97.31 83 VAL A N 1
ATOM 572 C CA . VAL A 1 83 ? -4.035 -4.715 16.344 1.00 97.31 83 VAL A CA 1
ATOM 573 C C . VAL A 1 83 ? -5.172 -3.798 16.784 1.00 97.31 83 VAL A C 1
ATOM 575 O O . VAL A 1 83 ? -5.245 -3.466 17.960 1.00 97.31 83 VAL A O 1
ATOM 578 N N . ALA A 1 84 ? -6.109 -3.439 15.903 1.00 95.88 84 ALA A N 1
ATOM 579 C CA . ALA A 1 84 ? -7.257 -2.607 16.265 1.00 95.88 84 ALA A CA 1
ATOM 580 C C . ALA A 1 84 ? -8.143 -3.259 17.335 1.00 95.88 84 ALA A C 1
ATOM 582 O O . ALA A 1 84 ? -8.701 -2.558 18.174 1.00 95.88 84 ALA A O 1
ATOM 583 N N . LYS A 1 85 ? -8.272 -4.591 17.316 1.00 95.38 85 LYS A N 1
ATOM 584 C CA . LYS A 1 85 ? -9.033 -5.338 18.326 1.00 95.38 85 LYS A CA 1
ATOM 585 C C . LYS A 1 85 ? -8.282 -5.469 19.652 1.00 95.38 85 LYS A C 1
ATOM 587 O O . LYS A 1 85 ? -8.919 -5.437 20.696 1.00 95.38 85 LYS A O 1
ATOM 592 N N . ALA A 1 86 ? -6.957 -5.621 19.615 1.00 97.12 86 ALA A N 1
ATOM 593 C CA . ALA A 1 86 ? -6.145 -5.834 20.815 1.00 97.12 86 ALA A CA 1
ATOM 594 C C . ALA A 1 86 ? -5.705 -4.526 21.498 1.00 97.12 86 ALA A C 1
ATOM 596 O O . ALA A 1 86 ? -5.731 -4.414 22.721 1.00 97.12 86 ALA A O 1
ATOM 597 N N . ARG A 1 87 ? -5.256 -3.550 20.705 1.00 94.81 87 ARG A N 1
ATOM 598 C CA . ARG A 1 87 ? -4.625 -2.289 21.122 1.00 94.81 87 ARG A CA 1
ATOM 599 C C . ARG A 1 87 ? -4.962 -1.155 20.138 1.00 94.81 87 ARG A C 1
ATOM 601 O O . ARG A 1 87 ? -4.079 -0.659 19.428 1.00 94.81 87 ARG A O 1
ATOM 608 N N . PRO A 1 88 ? -6.238 -0.720 20.067 1.00 92.19 88 PRO A N 1
ATOM 609 C CA . PRO A 1 88 ? -6.671 0.338 19.145 1.00 92.19 88 PRO A CA 1
ATOM 610 C C . PRO A 1 88 ? -5.928 1.663 19.360 1.00 92.19 88 PRO A C 1
ATOM 612 O O . PRO A 1 88 ? -5.774 2.451 18.427 1.00 92.19 88 PRO A O 1
ATOM 615 N N . ASP A 1 89 ? -5.414 1.890 20.568 1.00 91.56 89 ASP A N 1
ATOM 616 C CA . ASP A 1 89 ? -4.602 3.043 20.944 1.00 91.56 89 ASP A CA 1
ATOM 617 C C . ASP A 1 89 ? -3.272 3.135 20.180 1.00 91.56 89 ASP A C 1
ATOM 619 O O . ASP A 1 89 ? -2.713 4.224 20.065 1.00 91.56 89 ASP A O 1
ATOM 623 N N . LEU A 1 90 ? -2.759 2.044 19.608 1.00 92.38 90 LEU A N 1
ATOM 624 C CA . LEU A 1 90 ? -1.543 2.078 18.786 1.00 92.38 90 LEU A CA 1
ATOM 625 C C . LEU A 1 90 ? -1.791 2.645 17.383 1.00 92.38 90 LEU A C 1
ATOM 627 O O . LEU A 1 90 ? -0.852 3.085 16.719 1.00 92.38 90 LEU A O 1
ATOM 631 N N . ILE A 1 91 ? -3.044 2.692 16.929 1.00 92.44 91 ILE A N 1
ATOM 632 C CA . ILE A 1 91 ? -3.381 3.079 15.560 1.00 92.44 91 ILE A CA 1
ATOM 633 C C . ILE A 1 91 ? -3.692 4.570 15.513 1.00 92.44 91 ILE A C 1
ATOM 635 O O . ILE A 1 91 ? -4.754 5.013 15.945 1.00 92.44 91 ILE A O 1
ATOM 639 N N . TYR A 1 92 ? -2.787 5.351 14.914 1.00 90.56 92 TYR A N 1
ATOM 640 C CA . TYR A 1 92 ? -2.946 6.801 14.739 1.00 90.56 92 TYR A CA 1
ATOM 641 C C . TYR A 1 92 ? -4.327 7.190 14.181 1.00 90.56 92 TYR A C 1
ATOM 643 O O . TYR A 1 92 ? -4.953 8.128 14.666 1.00 90.56 92 TYR A O 1
ATOM 651 N N . LEU A 1 93 ? -4.847 6.431 13.209 1.00 87.50 93 LEU A N 1
ATOM 652 C CA . LEU A 1 93 ? -6.143 6.706 12.583 1.00 87.50 93 LEU A CA 1
ATOM 653 C C . LEU A 1 93 ? -7.364 6.446 13.487 1.00 87.50 93 LEU A C 1
ATOM 655 O O . LEU A 1 93 ? -8.457 6.911 13.155 1.00 87.50 93 LEU A O 1
ATOM 659 N N . LEU A 1 94 ? -7.200 5.730 14.599 1.00 88.00 94 LEU A N 1
ATOM 660 C CA . LEU A 1 94 ? -8.251 5.484 15.591 1.00 88.00 94 LEU A CA 1
ATOM 661 C C . LEU A 1 94 ? -8.125 6.389 16.824 1.00 88.00 94 LEU A C 1
ATOM 663 O O . LEU A 1 94 ? -9.044 6.443 17.638 1.00 88.00 94 LEU A O 1
ATOM 667 N N . ARG A 1 95 ? -7.016 7.126 16.974 1.00 84.81 95 ARG A N 1
ATOM 668 C CA . ARG A 1 95 ? -6.828 8.037 18.107 1.00 84.81 95 ARG A CA 1
ATOM 669 C C . ARG A 1 95 ? -7.752 9.249 17.981 1.00 84.81 95 ARG A C 1
ATOM 671 O O . ARG A 1 95 ? -7.515 10.145 17.176 1.00 84.81 95 ARG A O 1
ATOM 678 N N . THR A 1 96 ? -8.758 9.322 18.847 1.00 65.81 96 THR A N 1
ATOM 679 C CA . THR A 1 96 ? -9.488 10.558 19.154 1.00 65.81 96 THR A CA 1
ATOM 680 C C . THR A 1 96 ? -8.842 11.171 20.395 1.00 65.81 96 THR A C 1
ATOM 682 O O . THR A 1 96 ? -9.060 10.700 21.506 1.00 65.81 96 THR A O 1
ATOM 685 N N . GLN A 1 97 ? -7.979 12.176 20.240 1.00 57.25 97 GLN A N 1
ATOM 686 C CA . GLN A 1 97 ? -7.423 12.905 21.384 1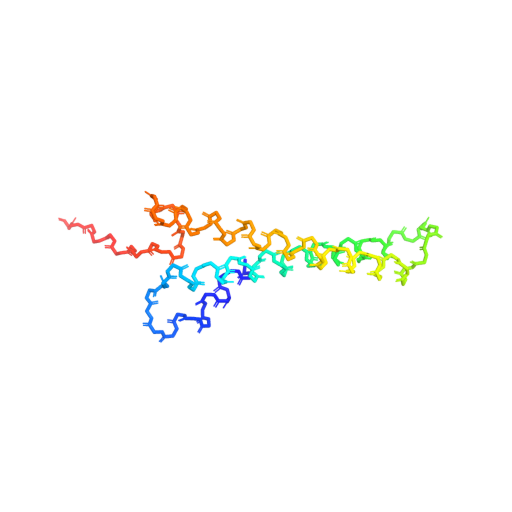.00 57.25 97 GLN A CA 1
ATOM 687 C C . GLN A 1 97 ? -7.982 14.322 21.404 1.00 57.25 97 GLN A C 1
ATOM 689 O O . GLN A 1 97 ? -7.567 15.178 20.630 1.00 57.25 97 GLN A O 1
ATOM 694 N N . ARG A 1 98 ? -8.881 14.579 22.354 1.00 55.91 98 ARG A N 1
ATOM 695 C CA . ARG A 1 98 ? -8.957 15.884 23.007 1.00 55.91 98 ARG A CA 1
ATOM 696 C C . ARG A 1 98 ? -8.522 15.647 24.456 1.00 55.91 98 ARG A C 1
ATOM 698 O O . ARG A 1 98 ? -9.347 15.323 25.299 1.00 55.91 98 ARG A O 1
ATOM 705 N N . ARG A 1 99 ? -7.212 15.714 24.735 1.00 58.19 99 ARG A N 1
ATOM 706 C CA . ARG A 1 99 ? -6.726 15.847 26.120 1.00 58.19 99 ARG A CA 1
ATOM 707 C C . ARG A 1 99 ? -7.058 17.270 26.552 1.00 58.19 99 ARG A C 1
ATOM 709 O O . ARG A 1 99 ? -6.300 18.191 26.272 1.00 58.19 99 ARG A O 1
ATOM 716 N N . THR A 1 100 ? -8.213 17.461 27.174 1.00 57.09 100 THR A N 1
ATOM 717 C CA . THR A 1 100 ? -8.452 18.641 28.004 1.00 57.09 100 THR A CA 1
ATOM 718 C C . THR A 1 100 ? -7.532 18.526 29.213 1.00 57.09 100 THR A C 1
ATOM 720 O O . THR A 1 100 ? -7.717 17.641 30.044 1.00 57.09 100 THR A O 1
ATOM 723 N N . VAL A 1 101 ? -6.494 19.359 29.261 1.00 70.44 101 VAL A N 1
ATOM 724 C CA . VAL A 1 101 ? -5.696 19.570 30.472 1.00 70.44 101 VAL A CA 1
ATOM 725 C C . VAL A 1 101 ? -6.545 20.465 31.384 1.00 70.44 101 VAL A C 1
ATOM 727 O O . VAL A 1 101 ? -6.918 21.548 30.930 1.00 70.44 101 VAL A O 1
ATOM 730 N N . PRO A 1 102 ? -6.938 20.023 32.593 1.00 69.81 102 PRO A N 1
ATOM 731 C CA . PRO A 1 102 ? -7.593 20.901 33.560 1.00 69.81 102 PRO A CA 1
ATOM 732 C C . PRO A 1 102 ? -6.653 22.056 33.923 1.00 69.81 102 PRO A C 1
ATOM 734 O O . PRO A 1 102 ? -5.451 21.826 34.062 1.00 69.81 102 PRO A O 1
ATOM 737 N N . ALA A 1 103 ? -7.212 23.266 34.001 1.00 74.62 103 ALA A N 1
ATOM 738 C CA . ALA A 1 103 ? -6.510 24.493 34.380 1.00 74.62 103 ALA A CA 1
ATOM 739 C C . ALA A 1 103 ? -6.010 24.454 35.830 1.00 74.62 103 ALA A C 1
ATOM 741 O O . ALA A 1 103 ? -6.680 23.795 36.659 1.00 74.62 103 ALA A O 1
#

Radius of gyration: 18.37 Å; chains: 1; bounding box: 44×35×56 Å